Protein AF-A0A5C6CPF5-F1 (afdb_monomer_lite)

pLDDT: mean 80.24, std 15.99, range [44.5, 97.81]

Structure (mmCIF, N/CA/C/O backbone):
data_AF-A0A5C6CPF5-F1
#
_entry.id   AF-A0A5C6CPF5-F1
#
loop_
_atom_site.group_PDB
_atom_site.id
_atom_site.type_symbol
_atom_site.label_atom_id
_atom_site.label_alt_id
_atom_site.label_comp_id
_atom_site.label_asym_id
_atom_site.label_entity_id
_atom_site.label_seq_id
_atom_site.pdbx_PDB_ins_code
_atom_site.Cartn_x
_atom_site.Cartn_y
_atom_site.Cartn_z
_atom_site.occupancy
_atom_site.B_iso_or_equiv
_atom_site.auth_seq_id
_atom_site.auth_comp_id
_atom_site.auth_asym_id
_atom_site.auth_atom_id
_atom_site.pdbx_PDB_model_num
ATOM 1 N N . MET A 1 1 ? 89.565 29.956 -43.509 1.00 44.50 1 MET A N 1
ATOM 2 C CA . MET A 1 1 ? 89.245 29.194 -44.735 1.00 44.50 1 MET A CA 1
ATOM 3 C C . MET A 1 1 ? 87.740 28.965 -44.782 1.00 44.50 1 MET A C 1
ATOM 5 O O . MET A 1 1 ? 87.199 28.420 -43.834 1.00 44.50 1 MET A O 1
ATOM 9 N N . LYS A 1 2 ? 87.084 29.483 -45.831 1.00 47.28 2 LYS A N 1
ATOM 10 C CA . LYS A 1 2 ? 85.685 29.217 -46.238 1.00 47.28 2 LYS A CA 1
ATOM 11 C C . LYS A 1 2 ? 85.566 27.716 -46.611 1.00 47.28 2 LYS A C 1
ATOM 13 O O . LYS A 1 2 ? 86.591 27.141 -46.957 1.00 47.28 2 LYS A O 1
ATOM 18 N N . LEU A 1 3 ? 84.443 26.997 -46.546 1.00 46.06 3 LEU A N 1
ATOM 19 C CA . LEU A 1 3 ? 83.095 27.184 -47.115 1.00 46.06 3 LEU A CA 1
ATOM 20 C C . LEU A 1 3 ? 82.135 26.255 -46.326 1.00 46.06 3 LEU A C 1
ATOM 22 O O . LEU A 1 3 ? 82.506 25.133 -46.010 1.00 46.06 3 LEU A O 1
ATOM 26 N N . ASN A 1 4 ? 80.985 26.717 -45.832 1.00 51.97 4 ASN A N 1
ATOM 27 C CA . ASN A 1 4 ? 79.697 26.768 -46.540 1.00 51.97 4 ASN A CA 1
ATOM 28 C C . ASN A 1 4 ? 79.232 25.387 -47.053 1.00 51.97 4 ASN A C 1
ATOM 30 O O . ASN A 1 4 ? 79.518 25.022 -48.192 1.00 51.97 4 ASN A O 1
ATOM 34 N N . VAL A 1 5 ? 78.507 24.633 -46.216 1.00 62.31 5 VAL A N 1
ATOM 35 C CA . VAL A 1 5 ? 77.777 23.430 -46.644 1.00 62.31 5 VAL A CA 1
ATOM 36 C C . VAL A 1 5 ? 76.293 23.761 -46.710 1.00 62.31 5 VAL A C 1
ATOM 38 O O . VAL A 1 5 ? 75.624 24.039 -45.719 1.00 62.31 5 VAL A O 1
ATOM 41 N N . SER A 1 6 ? 75.873 23.786 -47.966 1.00 59.81 6 SER A N 1
ATOM 42 C CA . SER A 1 6 ? 74.573 24.064 -48.543 1.00 59.81 6 SER A CA 1
ATOM 43 C C . SER A 1 6 ? 73.404 23.353 -47.852 1.00 59.81 6 SER A C 1
ATOM 45 O O . SER A 1 6 ? 73.388 22.137 -47.675 1.00 59.81 6 SER A O 1
ATOM 47 N N . ASN A 1 7 ? 72.405 24.166 -47.532 1.00 59.25 7 ASN A N 1
ATOM 48 C CA . ASN A 1 7 ? 71.017 23.795 -47.315 1.00 59.25 7 ASN A CA 1
ATOM 49 C C . ASN A 1 7 ? 70.382 23.359 -48.657 1.00 59.25 7 ASN A C 1
ATOM 51 O O . ASN A 1 7 ? 70.840 23.806 -49.705 1.00 59.25 7 ASN A O 1
ATOM 55 N N . SER A 1 8 ? 69.256 22.636 -48.602 1.00 54.16 8 SER A N 1
ATOM 56 C CA . SER A 1 8 ? 68.231 22.507 -49.664 1.00 54.16 8 SER A CA 1
ATOM 57 C C . SER A 1 8 ? 68.135 21.183 -50.446 1.00 54.16 8 SER A C 1
ATOM 59 O O . SER A 1 8 ? 69.006 20.790 -51.215 1.00 54.16 8 SER A O 1
ATOM 61 N N . GLN A 1 9 ? 66.928 20.610 -50.342 1.00 56.66 9 GLN A N 1
ATOM 62 C CA . GLN A 1 9 ? 66.203 19.875 -51.384 1.00 56.66 9 GLN A CA 1
ATOM 63 C C . GLN A 1 9 ? 66.710 18.487 -51.802 1.00 56.66 9 GLN A C 1
ATOM 65 O O . GLN A 1 9 ? 67.278 18.290 -52.875 1.00 56.66 9 GLN A O 1
ATOM 70 N N . ARG A 1 10 ? 66.231 17.462 -51.089 1.00 51.69 10 ARG A N 1
ATOM 71 C CA . ARG A 1 10 ? 65.776 16.229 -51.750 1.00 51.69 10 ARG A CA 1
ATOM 72 C C . ARG A 1 10 ? 64.372 15.858 -51.293 1.00 51.69 10 ARG A C 1
ATOM 74 O O . ARG A 1 10 ? 64.188 15.095 -50.361 1.00 51.69 10 ARG A O 1
ATOM 81 N N . ARG A 1 11 ? 63.410 16.438 -52.017 1.00 48.47 11 ARG A N 1
ATOM 82 C CA . ARG A 1 11 ? 62.199 15.783 -52.529 1.00 48.47 11 ARG A CA 1
ATOM 83 C C . ARG A 1 11 ? 61.674 14.656 -51.637 1.00 48.47 11 ARG A C 1
ATOM 85 O O . ARG A 1 11 ? 61.890 13.480 -51.926 1.00 48.47 11 ARG A O 1
ATOM 92 N N . GLU A 1 12 ? 60.909 15.038 -50.622 1.00 54.81 12 GLU A N 1
ATOM 93 C CA . GLU A 1 12 ? 59.814 14.203 -50.148 1.00 54.81 12 GLU A CA 1
ATOM 94 C C . GLU A 1 12 ? 58.922 13.926 -51.356 1.00 54.81 12 GLU A C 1
ATOM 96 O O . GLU A 1 12 ? 58.192 14.777 -51.865 1.00 54.81 12 GLU A O 1
ATOM 101 N N . THR A 1 13 ? 59.086 12.729 -51.897 1.00 52.41 13 THR A N 1
ATOM 102 C CA . THR A 1 13 ? 58.178 12.152 -52.865 1.00 52.41 13 THR A CA 1
ATOM 103 C C . THR A 1 13 ? 56.888 11.878 -52.106 1.00 52.41 13 THR A C 1
ATOM 105 O O . THR A 1 13 ? 56.679 10.798 -51.564 1.00 52.41 13 THR A O 1
ATOM 108 N N . GLN A 1 14 ? 56.016 12.888 -52.046 1.00 56.28 14 GLN A N 1
ATOM 109 C CA . GLN A 1 14 ? 54.587 12.674 -51.868 1.00 56.28 14 GLN A CA 1
ATOM 110 C C . GLN A 1 14 ? 54.121 11.823 -53.048 1.00 56.28 14 GLN A C 1
ATOM 112 O O . GLN A 1 14 ? 53.690 12.314 -54.093 1.00 56.28 14 GLN A O 1
ATOM 117 N N . ALA A 1 15 ? 54.271 10.511 -52.889 1.00 52.06 15 ALA A N 1
ATOM 118 C CA . ALA A 1 15 ? 53.527 9.548 -53.656 1.00 52.06 15 ALA A CA 1
ATOM 119 C C . ALA A 1 15 ? 52.055 9.859 -53.394 1.00 52.06 15 ALA A C 1
ATOM 121 O O . ALA A 1 15 ? 51.550 9.699 -52.282 1.00 52.06 15 ALA A O 1
ATOM 122 N N . CYS A 1 16 ? 51.388 10.356 -54.429 1.00 45.28 16 CYS A N 1
ATOM 123 C CA . CYS A 1 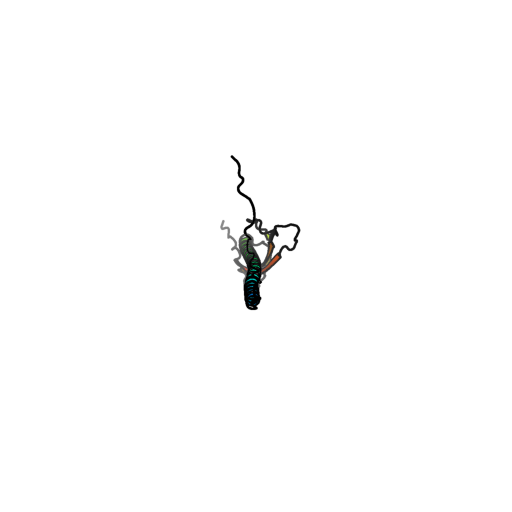16 ? 49.944 10.427 -54.505 1.00 45.28 16 CYS A CA 1
ATOM 124 C C . CYS A 1 16 ? 49.390 9.000 -54.390 1.00 45.28 16 CYS A C 1
ATOM 126 O O . CYS A 1 16 ? 49.110 8.348 -55.394 1.00 45.28 16 CYS A O 1
ATOM 128 N N . LEU A 1 17 ? 49.227 8.505 -53.164 1.00 55.28 17 LEU A N 1
ATOM 129 C CA . LEU A 1 17 ? 48.324 7.405 -52.870 1.00 55.28 17 LEU A CA 1
ATOM 130 C C . LEU A 1 17 ? 46.914 7.975 -52.990 1.00 55.28 17 LEU A C 1
ATOM 132 O O . LEU A 1 17 ? 46.297 8.370 -52.009 1.00 55.28 17 LEU A O 1
ATOM 136 N N . HIS A 1 18 ? 46.419 8.058 -54.222 1.00 58.50 18 HIS A N 1
ATOM 137 C CA . HIS A 1 18 ? 44.983 8.017 -54.444 1.00 58.50 18 HIS A CA 1
ATOM 138 C C . HIS A 1 18 ? 44.512 6.660 -53.905 1.00 58.50 18 HIS A C 1
ATOM 140 O O . HIS A 1 18 ? 44.888 5.634 -54.485 1.00 58.50 18 HIS A O 1
ATOM 146 N N . PRO A 1 19 ? 43.730 6.601 -52.812 1.00 58.66 19 PRO A N 1
ATOM 147 C CA . PRO A 1 19 ? 43.133 5.345 -52.413 1.00 58.66 19 PRO A CA 1
ATOM 148 C C . PRO A 1 19 ? 42.183 4.941 -53.539 1.00 58.66 19 PRO A C 1
ATOM 150 O O . PRO A 1 19 ? 41.213 5.641 -53.843 1.00 58.66 19 PRO A O 1
ATOM 153 N N . ARG A 1 20 ? 42.483 3.816 -54.198 1.00 59.25 20 ARG A N 1
ATOM 154 C CA . ARG A 1 20 ? 41.489 3.129 -55.019 1.00 59.25 20 ARG A CA 1
ATOM 155 C C . ARG A 1 20 ? 40.264 2.945 -54.136 1.00 59.25 20 ARG A C 1
ATOM 157 O O . ARG A 1 20 ? 40.355 2.443 -53.019 1.00 59.25 20 ARG A O 1
ATOM 164 N N . ARG A 1 21 ? 39.135 3.447 -54.620 1.00 59.28 21 ARG A N 1
ATOM 165 C CA . ARG A 1 21 ? 37.850 3.428 -53.935 1.00 59.28 21 ARG A CA 1
ATOM 166 C C . ARG A 1 21 ? 37.350 1.982 -53.929 1.00 59.28 21 ARG A C 1
ATOM 168 O O . ARG A 1 21 ? 36.526 1.604 -54.753 1.00 59.28 21 ARG A O 1
ATOM 175 N N . ASP A 1 22 ? 37.902 1.166 -53.036 1.00 59.88 22 ASP A N 1
ATOM 176 C CA . ASP A 1 22 ? 37.427 -0.187 -52.787 1.00 59.88 22 ASP A CA 1
ATOM 177 C C . ASP A 1 22 ? 36.034 -0.077 -52.165 1.00 59.88 22 ASP A C 1
ATOM 179 O O . ASP A 1 22 ? 35.854 0.316 -51.009 1.00 59.88 22 ASP A O 1
ATOM 183 N N . SER A 1 23 ? 35.023 -0.445 -52.951 1.00 58.50 23 SER A N 1
ATOM 184 C CA . SER A 1 23 ? 33.596 -0.488 -52.595 1.00 58.50 23 SER A CA 1
ATOM 185 C C . SER A 1 23 ? 33.280 -1.3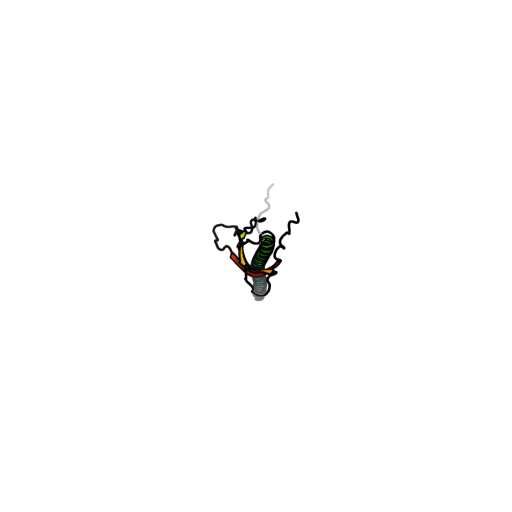53 -51.361 1.00 58.50 23 SER A C 1
ATOM 187 O O . SER A 1 23 ? 32.163 -1.342 -50.847 1.00 58.50 23 SER A O 1
ATOM 189 N N . ARG A 1 24 ? 34.281 -2.060 -50.827 1.00 64.75 24 ARG A N 1
ATOM 190 C CA . ARG A 1 24 ? 34.217 -2.867 -49.604 1.00 64.75 24 ARG A CA 1
ATOM 191 C C . ARG A 1 24 ? 34.256 -2.034 -48.318 1.00 64.75 24 ARG A C 1
ATOM 193 O O . ARG A 1 24 ? 33.696 -2.468 -47.316 1.00 64.75 24 ARG A O 1
ATOM 200 N N . CYS A 1 25 ? 34.835 -0.829 -48.344 1.00 65.94 25 CYS A N 1
ATOM 201 C CA . CYS A 1 25 ? 34.971 0.013 -47.147 1.00 65.94 25 CYS A CA 1
ATOM 202 C C . CYS A 1 25 ? 33.612 0.531 -46.628 1.00 65.94 25 CYS A C 1
ATOM 204 O O . CYS A 1 25 ? 33.365 0.555 -45.425 1.00 65.94 25 CYS A O 1
ATOM 206 N N . GLY A 1 26 ? 32.674 0.843 -47.532 1.00 79.81 26 GLY A N 1
ATOM 207 C CA . GLY A 1 26 ? 31.324 1.279 -47.148 1.00 79.81 26 GLY A CA 1
ATOM 208 C C . GLY A 1 26 ? 30.481 0.173 -46.502 1.00 79.81 26 GLY A C 1
ATOM 209 O O . GLY A 1 26 ? 29.702 0.443 -45.593 1.00 79.81 26 GLY A O 1
ATOM 210 N N . THR A 1 27 ? 30.673 -1.083 -46.920 1.00 86.31 27 THR A N 1
ATOM 211 C CA . THR A 1 27 ? 29.877 -2.221 -46.421 1.00 86.31 27 THR A CA 1
ATOM 212 C C . THR A 1 27 ? 30.183 -2.527 -44.953 1.00 86.31 27 THR A C 1
ATOM 214 O O . THR A 1 27 ? 29.270 -2.807 -44.179 1.00 86.31 27 THR A O 1
ATOM 217 N N . VAL A 1 28 ? 31.452 -2.416 -44.540 1.00 88.12 28 VAL A N 1
ATOM 218 C CA . VAL A 1 28 ? 31.862 -2.642 -43.142 1.00 88.12 28 VAL A CA 1
ATOM 219 C C . VAL A 1 28 ? 31.238 -1.602 -42.211 1.00 88.12 28 VAL A C 1
ATOM 221 O O . VAL A 1 28 ? 30.735 -1.962 -41.152 1.00 88.12 28 VAL A O 1
ATOM 224 N N . LEU A 1 29 ? 31.202 -0.332 -42.626 1.00 91.50 29 LEU A N 1
ATOM 225 C CA . LEU A 1 29 ? 30.610 0.754 -41.840 1.00 91.50 29 LEU A CA 1
ATOM 226 C C . LEU A 1 29 ? 29.093 0.568 -41.677 1.00 91.50 29 LEU A C 1
ATOM 228 O O . LEU A 1 29 ? 28.557 0.730 -40.584 1.00 91.50 29 LEU A O 1
ATOM 232 N N . ILE A 1 30 ? 28.395 0.158 -42.740 1.00 92.94 30 ILE A N 1
ATOM 233 C CA . ILE A 1 30 ? 26.962 -0.158 -42.652 1.00 92.94 30 ILE A CA 1
ATOM 234 C C . ILE A 1 30 ? 26.736 -1.324 -41.681 1.00 92.94 30 ILE A C 1
ATOM 236 O O . ILE A 1 30 ? 25.859 -1.245 -40.824 1.00 92.94 30 ILE A O 1
ATOM 240 N N . CYS A 1 31 ? 27.553 -2.378 -41.767 1.00 93.38 31 CYS A N 1
ATOM 241 C CA . CYS A 1 31 ? 27.445 -3.525 -40.870 1.00 93.38 31 CYS A CA 1
ATOM 242 C C . CYS A 1 31 ? 27.643 -3.127 -39.398 1.00 93.38 31 CYS A C 1
ATOM 244 O O . CYS A 1 31 ? 26.864 -3.550 -38.546 1.00 93.38 31 CYS A O 1
ATOM 246 N N . THR A 1 32 ? 28.640 -2.292 -39.082 1.00 95.06 32 THR A N 1
ATOM 247 C CA . THR A 1 32 ? 28.870 -1.841 -37.700 1.00 95.06 32 THR A CA 1
ATOM 248 C C . THR A 1 32 ? 27.751 -0.938 -37.195 1.00 95.06 32 THR A C 1
ATOM 250 O O . THR A 1 32 ? 27.336 -1.095 -36.049 1.00 95.06 32 THR A O 1
ATOM 253 N N . LEU A 1 33 ? 27.206 -0.053 -38.035 1.00 96.50 33 LEU A N 1
ATOM 254 C CA . LEU A 1 33 ? 26.050 0.773 -37.674 1.00 96.50 33 LEU A CA 1
ATOM 255 C C . LEU A 1 33 ? 24.813 -0.069 -37.365 1.00 96.50 33 LEU A C 1
ATOM 257 O O . LEU A 1 33 ? 24.138 0.195 -36.373 1.00 96.50 33 LEU A O 1
ATOM 261 N N . VAL A 1 34 ? 24.534 -1.099 -38.169 1.00 97.31 34 VAL A N 1
ATOM 262 C CA . VAL A 1 34 ? 23.419 -2.020 -37.908 1.00 97.31 34 VAL A CA 1
ATOM 263 C C . VAL A 1 34 ? 23.643 -2.769 -36.595 1.00 97.31 34 VAL A C 1
ATOM 265 O O . VAL A 1 34 ? 22.738 -2.811 -35.765 1.00 97.31 34 VAL A O 1
ATOM 268 N N . CYS A 1 35 ? 24.848 -3.293 -36.353 1.00 96.50 35 CYS A N 1
ATOM 269 C CA . CYS A 1 35 ? 25.170 -3.966 -35.092 1.00 96.50 35 CYS A CA 1
ATOM 270 C C . CYS A 1 35 ? 25.018 -3.037 -33.880 1.00 96.50 35 CYS A C 1
ATOM 272 O O . CYS A 1 35 ? 24.455 -3.447 -32.866 1.00 96.50 35 CYS A O 1
ATOM 274 N N . LEU A 1 36 ? 25.476 -1.786 -33.986 1.00 96.62 36 LEU A N 1
ATOM 275 C CA . LEU A 1 36 ? 25.303 -0.785 -32.934 1.00 96.62 36 LEU A CA 1
ATOM 276 C C . LEU A 1 36 ? 23.827 -0.472 -32.703 1.00 96.62 36 LEU A C 1
ATOM 278 O O . LEU A 1 36 ? 23.397 -0.445 -31.556 1.00 96.62 36 LEU A O 1
ATOM 282 N N . LEU A 1 37 ? 23.037 -0.304 -33.765 1.00 97.75 37 LEU A N 1
ATOM 283 C CA . LEU A 1 37 ? 21.602 -0.044 -33.656 1.00 97.75 37 LEU A CA 1
ATOM 284 C C . LEU A 1 37 ? 20.891 -1.200 -32.942 1.00 97.75 37 LEU A C 1
ATOM 286 O O . LEU A 1 37 ? 20.135 -0.969 -31.996 1.00 97.75 37 LEU A O 1
ATOM 290 N N . VAL A 1 38 ? 21.188 -2.442 -33.330 1.00 97.81 38 VAL A N 1
ATOM 291 C CA . VAL A 1 38 ? 20.638 -3.640 -32.681 1.00 97.81 38 VAL A CA 1
ATOM 292 C C . VAL A 1 38 ? 21.055 -3.696 -31.207 1.00 97.81 38 VAL A C 1
ATOM 294 O O . VAL A 1 38 ? 20.190 -3.836 -30.341 1.00 97.81 38 VAL A O 1
ATOM 297 N N . ALA A 1 39 ? 22.339 -3.506 -30.893 1.00 97.50 39 ALA A N 1
ATOM 298 C CA . ALA A 1 39 ? 22.828 -3.509 -29.514 1.00 97.50 39 ALA A CA 1
ATOM 299 C C . ALA A 1 39 ? 22.184 -2.399 -28.662 1.00 97.50 39 ALA A C 1
ATOM 301 O O . ALA A 1 39 ? 21.700 -2.665 -27.561 1.00 97.50 39 ALA A O 1
ATOM 302 N N . SER A 1 40 ? 22.107 -1.171 -29.180 1.00 96.75 40 SER A N 1
ATOM 303 C CA . SER A 1 40 ? 21.458 -0.045 -28.502 1.00 96.75 40 SER A CA 1
ATOM 304 C C . SER A 1 40 ? 19.971 -0.299 -28.267 1.00 96.75 40 SER A C 1
ATOM 306 O O . SER A 1 40 ? 19.472 0.004 -27.182 1.00 96.75 40 SER A O 1
ATOM 308 N N . SER A 1 41 ? 19.268 -0.893 -29.237 1.00 97.25 41 SER A N 1
ATOM 309 C CA . SER A 1 41 ? 17.850 -1.230 -29.079 1.00 97.25 41 SER A CA 1
ATOM 310 C C . SER A 1 41 ? 17.628 -2.219 -27.931 1.00 97.25 41 SER A C 1
ATOM 312 O O . SER A 1 41 ? 16.736 -2.015 -27.107 1.00 97.25 41 SER A O 1
ATOM 314 N N . LEU A 1 42 ? 18.498 -3.226 -27.801 1.00 97.38 42 LEU A N 1
ATOM 315 C CA . LEU A 1 42 ? 18.426 -4.214 -26.730 1.00 97.38 42 LEU A CA 1
ATOM 316 C C . LEU A 1 42 ? 18.669 -3.572 -25.357 1.00 97.38 42 LEU A C 1
ATOM 318 O O . LEU A 1 42 ? 17.933 -3.839 -24.406 1.00 97.38 42 LEU A O 1
ATOM 322 N N . VAL A 1 43 ? 19.674 -2.701 -25.247 1.00 97.75 43 VAL A N 1
ATOM 323 C CA . VAL A 1 43 ? 19.958 -1.972 -24.001 1.00 97.75 43 VAL A CA 1
ATOM 324 C C . VAL A 1 43 ? 18.767 -1.102 -23.606 1.00 97.75 43 VAL A C 1
ATOM 326 O O . VAL A 1 43 ? 18.336 -1.142 -22.454 1.00 97.75 43 VAL A O 1
ATOM 329 N N . LEU A 1 44 ? 18.189 -0.364 -24.555 1.00 96.50 44 LEU A N 1
ATOM 330 C CA . LEU A 1 44 ? 17.069 0.530 -24.272 1.00 96.50 44 LEU A CA 1
ATOM 331 C C . LEU A 1 44 ? 15.829 -0.234 -23.793 1.00 96.50 44 LEU A C 1
ATOM 333 O O . LEU A 1 44 ? 15.178 0.196 -22.839 1.00 96.50 44 LEU A O 1
ATOM 337 N N . VAL A 1 45 ? 15.530 -1.385 -24.403 1.00 96.50 45 VAL A N 1
ATOM 338 C CA . VAL A 1 45 ? 14.431 -2.256 -23.963 1.00 96.50 45 VAL A CA 1
ATOM 339 C C . VAL A 1 45 ? 14.662 -2.743 -22.533 1.00 96.50 45 VAL A C 1
ATOM 341 O O . VAL A 1 45 ? 13.753 -2.633 -21.715 1.00 96.50 45 VAL A O 1
ATOM 344 N N . ASN A 1 46 ? 15.870 -3.202 -22.197 1.00 95.94 46 ASN A N 1
ATOM 345 C CA . ASN A 1 46 ? 16.191 -3.666 -20.842 1.00 95.94 46 ASN A CA 1
ATOM 346 C C . ASN A 1 46 ? 16.089 -2.553 -19.790 1.00 95.94 46 ASN A C 1
ATOM 348 O O . ASN A 1 46 ? 15.585 -2.768 -18.689 1.00 95.94 46 ASN A O 1
ATOM 352 N N . VAL A 1 47 ? 16.532 -1.340 -20.123 1.00 96.44 47 VAL A N 1
ATOM 353 C CA . VAL A 1 47 ? 16.384 -0.190 -19.222 1.00 96.44 47 VAL A CA 1
ATOM 354 C C . VAL A 1 47 ? 14.904 0.138 -19.024 1.00 96.44 47 VAL A C 1
ATOM 356 O O . VAL A 1 47 ? 14.456 0.345 -17.895 1.00 96.44 47 VAL A O 1
ATOM 359 N N . ALA A 1 48 ? 14.116 0.138 -20.101 1.00 95.19 48 ALA A N 1
ATOM 360 C CA . ALA A 1 48 ? 12.686 0.405 -20.022 1.00 95.19 48 ALA A CA 1
ATOM 361 C C . ALA A 1 48 ? 11.942 -0.650 -19.184 1.00 95.19 48 ALA A C 1
ATOM 363 O O . ALA A 1 48 ? 11.085 -0.286 -18.374 1.00 95.19 48 ALA A O 1
ATOM 364 N N . THR A 1 49 ? 12.270 -1.938 -19.334 1.00 95.25 49 THR A N 1
ATOM 365 C CA . THR A 1 49 ? 11.668 -3.009 -18.524 1.00 95.25 49 THR A CA 1
ATOM 366 C C . THR A 1 49 ? 12.090 -2.911 -17.063 1.00 95.25 49 THR A C 1
ATOM 368 O O . THR A 1 49 ? 11.229 -3.014 -16.193 1.00 95.25 49 THR A O 1
ATOM 371 N N . ALA A 1 50 ? 13.359 -2.616 -16.773 1.00 94.19 50 ALA A N 1
ATOM 372 C CA . ALA A 1 50 ? 13.839 -2.430 -15.404 1.00 94.19 50 ALA A CA 1
ATOM 373 C C . ALA A 1 50 ? 13.120 -1.272 -14.691 1.00 94.19 50 ALA A C 1
ATOM 375 O O . ALA A 1 50 ? 12.666 -1.425 -13.557 1.00 94.19 50 ALA A O 1
ATOM 376 N N . VAL A 1 51 ? 12.941 -0.131 -15.366 1.00 94.12 51 VAL A N 1
ATOM 377 C CA . VAL A 1 51 ? 12.201 1.014 -14.808 1.00 94.12 51 VAL A CA 1
ATOM 378 C C . VAL A 1 51 ? 10.737 0.654 -14.541 1.00 94.12 51 VAL A C 1
ATOM 380 O O . VAL A 1 51 ? 10.186 1.057 -13.515 1.00 94.12 51 VAL A O 1
ATOM 383 N N . ARG A 1 52 ? 10.094 -0.110 -15.433 1.00 93.12 52 ARG A N 1
ATOM 384 C CA . ARG A 1 52 ? 8.715 -0.587 -15.225 1.00 93.12 52 ARG A CA 1
ATOM 385 C C . ARG A 1 52 ? 8.627 -1.550 -14.042 1.00 93.12 52 ARG A C 1
ATOM 387 O O . ARG A 1 52 ? 7.815 -1.317 -13.153 1.00 93.12 52 ARG A O 1
ATOM 394 N N . ALA A 1 53 ? 9.518 -2.535 -13.971 1.00 92.50 53 ALA A N 1
ATOM 395 C CA . ALA A 1 53 ? 9.576 -3.492 -12.869 1.00 92.50 53 ALA A CA 1
ATOM 396 C C . ALA A 1 53 ? 9.777 -2.793 -11.515 1.00 92.50 53 ALA A C 1
ATOM 398 O O . ALA A 1 53 ? 9.093 -3.103 -10.544 1.00 92.50 53 ALA A O 1
ATOM 399 N N . GLN A 1 54 ? 10.646 -1.780 -11.447 1.00 90.25 54 GLN A N 1
ATOM 400 C CA . GLN A 1 54 ? 10.820 -0.990 -10.226 1.00 90.25 54 GLN A CA 1
ATOM 401 C C . GLN A 1 54 ? 9.544 -0.248 -9.808 1.00 90.25 54 GLN A C 1
ATOM 403 O O . GLN A 1 54 ? 9.272 -0.126 -8.613 1.00 90.25 54 GLN A O 1
ATOM 408 N N . ARG A 1 55 ? 8.757 0.262 -10.763 1.00 88.44 55 ARG A N 1
ATOM 409 C CA . ARG A 1 55 ? 7.473 0.916 -10.459 1.00 88.44 55 ARG A CA 1
ATOM 410 C C . ARG A 1 55 ? 6.456 -0.086 -9.921 1.00 88.44 55 ARG A C 1
ATOM 412 O O . ARG A 1 55 ? 5.807 0.215 -8.924 1.00 88.44 55 ARG A O 1
ATOM 419 N N . GLU A 1 56 ? 6.374 -1.268 -10.523 1.00 90.88 56 GLU A N 1
ATOM 420 C CA . GLU A 1 56 ? 5.492 -2.343 -10.057 1.00 90.88 56 GLU A CA 1
ATOM 421 C C . GLU A 1 56 ? 5.861 -2.814 -8.649 1.00 90.88 56 GLU A C 1
ATOM 423 O O . GLU A 1 56 ? 4.990 -2.919 -7.789 1.00 90.88 56 GLU A O 1
ATOM 428 N N . ILE A 1 57 ? 7.153 -3.034 -8.382 1.00 91.88 57 ILE A N 1
ATOM 429 C CA . ILE A 1 57 ? 7.646 -3.415 -7.052 1.00 91.88 57 ILE A CA 1
ATOM 430 C C . ILE A 1 57 ? 7.224 -2.370 -6.015 1.00 91.88 57 ILE A C 1
ATOM 432 O O . ILE A 1 57 ? 6.660 -2.721 -4.982 1.00 91.88 57 ILE A O 1
ATOM 436 N N . ARG A 1 58 ? 7.409 -1.077 -6.308 1.00 87.75 58 ARG A N 1
ATOM 437 C CA . ARG A 1 58 ? 7.005 0.010 -5.399 1.00 87.75 58 ARG A CA 1
ATOM 438 C C . ARG A 1 58 ? 5.503 0.012 -5.113 1.00 87.75 58 ARG A C 1
ATOM 440 O O . ARG A 1 58 ? 5.117 0.202 -3.965 1.00 87.75 58 ARG A O 1
ATOM 447 N N . GLN A 1 59 ? 4.670 -0.210 -6.128 1.00 88.06 59 GLN A N 1
ATOM 448 C CA . GLN A 1 59 ? 3.219 -0.303 -5.942 1.00 88.06 59 GLN A CA 1
ATOM 449 C C . GLN A 1 59 ? 2.839 -1.514 -5.083 1.00 88.06 59 GLN A C 1
ATOM 451 O O . GLN A 1 59 ? 2.033 -1.379 -4.167 1.00 88.06 59 GLN A O 1
ATOM 456 N N . ARG A 1 60 ? 3.463 -2.675 -5.319 1.00 90.75 60 ARG A N 1
ATOM 457 C CA . ARG A 1 60 ? 3.231 -3.884 -4.513 1.00 90.75 60 ARG A CA 1
ATOM 458 C C . ARG A 1 60 ? 3.606 -3.680 -3.050 1.00 90.75 60 ARG A C 1
ATOM 460 O O . ARG A 1 60 ? 2.825 -4.044 -2.180 1.00 90.75 60 ARG A O 1
ATOM 467 N N . HIS A 1 61 ? 4.754 -3.059 -2.778 1.00 90.62 61 HIS A N 1
ATOM 468 C CA . HIS A 1 61 ? 5.147 -2.730 -1.406 1.00 90.62 61 HIS A CA 1
ATOM 469 C C . HIS A 1 61 ? 4.120 -1.830 -0.720 1.00 90.62 61 HIS A C 1
ATOM 471 O O . HIS A 1 61 ? 3.752 -2.104 0.416 1.00 90.62 61 HIS A O 1
ATOM 477 N N . GLN A 1 62 ? 3.608 -0.812 -1.417 1.00 89.50 62 GLN A N 1
ATOM 478 C CA . GLN A 1 62 ? 2.606 0.081 -0.842 1.00 89.50 62 GLN A CA 1
ATOM 479 C C . GLN A 1 62 ? 1.296 -0.649 -0.498 1.00 89.50 62 GLN A C 1
ATOM 481 O O . GLN A 1 62 ? 0.706 -0.400 0.556 1.00 89.50 62 GLN A O 1
ATOM 486 N N . VAL A 1 63 ? 0.848 -1.563 -1.362 1.00 91.38 63 VAL A N 1
ATOM 487 C CA . VAL A 1 63 ? -0.340 -2.390 -1.097 1.00 91.38 63 VAL A CA 1
ATOM 488 C C . VAL A 1 63 ? -0.116 -3.282 0.123 1.00 91.38 63 VAL A C 1
ATOM 490 O O . VAL A 1 63 ? -0.939 -3.261 1.034 1.00 91.38 63 VAL A O 1
ATOM 493 N N . LEU A 1 64 ? 1.018 -3.987 0.185 1.00 93.88 64 LEU A N 1
ATOM 494 C CA . LEU A 1 64 ? 1.365 -4.852 1.320 1.00 93.88 64 LEU A CA 1
ATOM 495 C C . LEU A 1 64 ? 1.462 -4.074 2.638 1.00 93.88 64 LEU A C 1
ATOM 497 O O . LEU A 1 64 ? 0.967 -4.525 3.663 1.00 93.88 64 LEU A O 1
ATOM 501 N N . GLN A 1 65 ? 2.041 -2.875 2.621 1.00 92.38 65 GLN A N 1
ATOM 502 C CA . GLN A 1 65 ? 2.109 -2.025 3.811 1.00 92.38 65 GLN A CA 1
ATOM 503 C C . GLN A 1 65 ? 0.726 -1.560 4.269 1.00 92.38 65 GLN A C 1
ATOM 505 O O . GLN A 1 65 ? 0.462 -1.513 5.466 1.00 92.38 65 GLN A O 1
ATOM 510 N N . THR A 1 66 ? -0.171 -1.251 3.329 1.00 93.25 66 THR A N 1
ATOM 511 C CA . THR A 1 66 ? -1.561 -0.893 3.656 1.00 93.25 66 THR A CA 1
ATOM 512 C C . THR A 1 66 ? -2.306 -2.088 4.254 1.00 93.25 66 THR A C 1
ATOM 514 O O . THR A 1 66 ? -3.112 -1.924 5.163 1.00 93.25 66 THR A O 1
ATOM 517 N N . GLU A 1 67 ? -2.015 -3.296 3.776 1.00 94.62 67 GLU A N 1
ATOM 518 C CA . GLU A 1 67 ? -2.569 -4.538 4.310 1.00 94.62 67 GLU A CA 1
ATOM 519 C C . GLU A 1 67 ? -2.070 -4.839 5.726 1.00 94.62 67 GLU A C 1
ATOM 521 O O . GLU A 1 67 ? -2.886 -5.097 6.607 1.00 94.62 67 GLU A O 1
ATOM 526 N N . TRP A 1 68 ? -0.770 -4.711 5.991 1.00 94.19 68 TRP A N 1
ATOM 527 C CA . TRP A 1 68 ? -0.239 -4.857 7.351 1.00 94.19 68 TRP A CA 1
ATOM 528 C C . TRP A 1 68 ? -0.780 -3.795 8.306 1.00 94.19 68 TRP A C 1
ATOM 530 O O . TRP A 1 68 ? -1.058 -4.091 9.469 1.00 94.19 68 TRP A O 1
ATOM 540 N N . LEU A 1 69 ? -0.958 -2.566 7.817 1.00 94.38 69 LEU A N 1
ATOM 541 C CA . LEU A 1 69 ? -1.571 -1.485 8.579 1.00 94.38 69 LEU A CA 1
ATOM 542 C C . LEU A 1 69 ? -3.023 -1.823 8.955 1.00 94.38 69 LEU A C 1
ATOM 544 O O . LEU A 1 69 ? -3.424 -1.630 10.103 1.00 94.38 69 LEU A O 1
ATOM 548 N N . LEU A 1 70 ? -3.787 -2.375 8.011 1.00 94.88 70 LEU A N 1
ATOM 549 C CA . LEU A 1 70 ? -5.151 -2.841 8.247 1.00 94.88 70 LEU A CA 1
ATOM 550 C C . LEU A 1 70 ? -5.194 -3.979 9.272 1.00 94.88 70 LEU A C 1
ATOM 552 O O . LEU A 1 70 ? -5.954 -3.904 10.233 1.00 94.88 70 LEU A O 1
ATOM 556 N N . GLU A 1 71 ? -4.340 -4.990 9.115 1.00 94.75 71 GLU A N 1
ATOM 557 C CA . GLU A 1 71 ? -4.262 -6.139 10.024 1.00 94.75 71 GLU A CA 1
ATOM 558 C C . GLU A 1 71 ? -3.879 -5.715 11.451 1.00 94.75 71 GLU A C 1
ATOM 560 O O . GLU A 1 71 ? -4.444 -6.198 12.435 1.00 94.75 71 GLU A O 1
ATOM 565 N N . ALA A 1 72 ? -2.944 -4.770 11.588 1.00 94.38 72 ALA A N 1
ATOM 566 C CA . ALA A 1 72 ? -2.608 -4.174 12.878 1.00 94.38 72 ALA A CA 1
ATOM 567 C C . ALA A 1 72 ? -3.808 -3.438 13.497 1.00 94.38 72 ALA A C 1
ATOM 569 O O . ALA A 1 72 ? -4.049 -3.571 14.698 1.00 94.38 72 ALA A O 1
ATOM 570 N N . GLY A 1 73 ? -4.585 -2.722 12.679 1.00 94.19 73 GLY A N 1
ATOM 571 C CA . GLY A 1 73 ? -5.825 -2.072 13.096 1.00 94.19 73 GLY A CA 1
ATOM 572 C C . GLY A 1 73 ? -6.891 -3.054 13.581 1.00 94.19 73 GLY A C 1
ATOM 573 O O . GLY A 1 73 ? -7.468 -2.841 14.643 1.00 94.19 73 GLY A O 1
ATOM 574 N N . ILE A 1 74 ? -7.100 -4.162 12.867 1.00 93.50 74 ILE A N 1
ATOM 575 C CA . ILE A 1 74 ? -8.045 -5.218 13.266 1.00 93.50 74 ILE A CA 1
ATOM 576 C C . ILE A 1 74 ? -7.615 -5.848 14.594 1.00 93.50 74 ILE A C 1
ATOM 578 O O . ILE A 1 74 ? -8.412 -5.925 15.525 1.00 93.50 74 ILE A O 1
ATOM 582 N N . ARG A 1 75 ? -6.337 -6.231 14.736 1.00 94.12 75 ARG A N 1
ATOM 583 C CA . ARG A 1 75 ? -5.817 -6.778 16.005 1.00 94.12 75 ARG A CA 1
ATOM 584 C C . ARG A 1 75 ? -5.991 -5.809 17.170 1.00 94.12 75 ARG A C 1
ATOM 586 O O . ARG A 1 75 ? -6.297 -6.227 18.286 1.00 94.12 75 ARG A O 1
ATOM 593 N N . ARG A 1 76 ? -5.795 -4.515 16.916 1.00 94.31 76 ARG A N 1
ATOM 594 C CA . ARG A 1 76 ? -6.031 -3.465 17.906 1.00 94.31 76 ARG A CA 1
ATOM 595 C C . ARG A 1 76 ? -7.510 -3.376 18.279 1.00 94.31 76 ARG A C 1
ATOM 597 O O . ARG A 1 76 ? -7.799 -3.316 19.467 1.00 94.31 76 ARG A O 1
ATOM 604 N N . ALA A 1 77 ? -8.416 -3.416 17.302 1.00 93.62 77 ALA A N 1
ATOM 605 C CA . ALA A 1 77 ? -9.857 -3.400 17.538 1.00 93.62 77 ALA A CA 1
ATOM 606 C C . ALA A 1 77 ? -10.290 -4.565 18.436 1.00 93.62 77 ALA A C 1
ATOM 608 O O . ALA A 1 77 ? -10.921 -4.328 19.458 1.00 93.62 77 ALA A O 1
ATOM 609 N N . VAL A 1 78 ? -9.868 -5.794 18.114 1.00 91.69 78 VAL A N 1
ATOM 610 C CA . VAL A 1 78 ? -10.167 -6.993 18.919 1.00 91.69 78 VAL A CA 1
ATOM 611 C C . VAL A 1 78 ? -9.709 -6.806 20.367 1.00 91.69 78 VAL A C 1
ATOM 613 O O . VAL A 1 78 ? -10.505 -6.949 21.290 1.00 91.69 78 VAL A O 1
ATOM 616 N N . LYS A 1 79 ? -8.459 -6.372 20.573 1.00 92.81 79 LYS A N 1
ATOM 617 C CA . LYS A 1 79 ? -7.923 -6.122 21.918 1.00 92.81 79 LYS A CA 1
ATOM 618 C C . LYS A 1 79 ? -8.678 -5.014 22.667 1.00 92.81 79 LYS A C 1
ATOM 620 O O . LYS A 1 79 ? -8.826 -5.086 23.884 1.00 92.81 79 LYS A O 1
ATOM 625 N N . SER A 1 80 ? -9.127 -3.975 21.964 1.00 92.94 80 SER A N 1
ATOM 626 C CA . SER A 1 80 ? -9.906 -2.880 22.553 1.00 92.94 80 SER A CA 1
ATOM 627 C C . SER A 1 80 ? -11.317 -3.320 22.951 1.00 92.94 80 SER A C 1
ATOM 629 O O . SER A 1 80 ? -11.794 -2.881 23.995 1.00 92.94 80 SER A O 1
ATOM 631 N N . ILE A 1 81 ? -11.953 -4.199 22.169 1.00 91.00 81 ILE A N 1
ATOM 632 C CA . ILE A 1 81 ? -13.262 -4.791 22.495 1.00 91.00 81 ILE A CA 1
ATOM 633 C C . ILE A 1 81 ? -13.133 -5.689 23.733 1.00 91.00 81 ILE A C 1
ATOM 635 O O . ILE A 1 81 ? -13.919 -5.555 24.666 1.00 91.00 81 ILE A O 1
ATOM 639 N N . GLU A 1 82 ? -12.101 -6.538 23.796 1.00 89.44 82 GLU A N 1
ATOM 640 C CA . GLU A 1 82 ? -11.830 -7.381 24.974 1.00 89.44 82 GLU A CA 1
ATOM 641 C C . GLU A 1 82 ? -11.571 -6.553 26.244 1.00 89.44 82 GLU A C 1
ATOM 643 O O . GLU A 1 82 ? -11.977 -6.937 27.339 1.00 89.44 82 GLU A O 1
ATOM 648 N N . ALA A 1 83 ? -10.895 -5.407 26.111 1.00 90.81 83 ALA A N 1
ATOM 649 C CA . ALA A 1 83 ? -10.602 -4.523 27.236 1.00 90.81 83 ALA A CA 1
ATOM 650 C C . ALA A 1 83 ? -11.808 -3.672 27.673 1.00 90.81 83 ALA A C 1
ATOM 652 O O . ALA A 1 83 ? -11.878 -3.261 28.832 1.00 90.81 83 ALA A O 1
ATOM 653 N N . SER A 1 84 ? -12.726 -3.358 26.756 1.00 88.81 84 SER A N 1
ATOM 654 C CA . SER A 1 84 ? -13.890 -2.511 27.013 1.00 88.81 84 SER A CA 1
ATOM 655 C C . SER A 1 84 ? -15.069 -2.914 26.130 1.00 88.81 84 SER A C 1
ATOM 657 O O . SER A 1 84 ? -15.108 -2.606 24.938 1.00 88.81 84 SER A O 1
ATOM 659 N N . ALA A 1 85 ? -16.096 -3.495 26.753 1.00 80.62 85 ALA A N 1
ATOM 660 C CA . ALA A 1 85 ? -17.339 -3.891 26.085 1.00 80.62 85 ALA A CA 1
ATOM 661 C C . ALA A 1 85 ? -18.110 -2.712 25.445 1.00 80.62 85 ALA A C 1
ATOM 663 O O . ALA A 1 85 ? -18.996 -2.918 24.622 1.00 80.62 85 ALA A O 1
ATOM 664 N N . GLY A 1 86 ? -17.787 -1.465 25.815 1.00 84.06 86 GLY A N 1
ATOM 665 C CA . GLY A 1 86 ? -18.393 -0.248 25.261 1.00 84.06 86 GLY A CA 1
ATOM 666 C C . GLY A 1 86 ? -17.623 0.378 24.093 1.00 84.06 86 GLY A C 1
ATOM 667 O O . GLY A 1 86 ? -17.871 1.535 23.754 1.00 84.06 86 GLY A O 1
ATOM 668 N N . TYR A 1 87 ? -16.638 -0.315 23.520 1.00 89.75 87 TYR A N 1
ATOM 669 C CA . TYR A 1 87 ? -15.809 0.238 22.452 1.00 89.75 87 TYR A CA 1
ATOM 670 C C . TYR A 1 87 ? -16.569 0.329 21.115 1.00 89.75 87 TYR A C 1
ATOM 672 O O . TYR A 1 87 ? -16.925 -0.683 20.523 1.00 89.75 87 TYR A O 1
ATOM 680 N N . ALA A 1 88 ? -16.772 1.554 20.614 1.00 91.00 88 ALA A N 1
ATOM 681 C CA . ALA A 1 88 ? -17.478 1.832 19.352 1.00 91.00 88 ALA A CA 1
ATOM 682 C C . ALA A 1 88 ? -16.545 2.034 18.135 1.00 91.00 88 ALA A C 1
ATOM 684 O O . ALA A 1 88 ? -17.006 2.229 17.007 1.00 91.00 88 ALA A O 1
ATOM 685 N N . GLY A 1 89 ? -15.226 2.015 18.350 1.00 93.31 89 GLY A N 1
ATOM 686 C CA . GLY A 1 89 ? -14.221 2.319 17.331 1.00 93.31 89 GLY A CA 1
ATOM 687 C C . GLY A 1 89 ? -13.335 3.515 17.675 1.00 93.31 89 GLY A C 1
ATOM 688 O O . GLY A 1 89 ? -13.571 4.249 18.635 1.00 93.31 89 GLY A O 1
ATOM 689 N N . GLU A 1 90 ? -12.287 3.711 16.879 1.00 95.38 90 GLU A N 1
ATOM 690 C CA . GLU A 1 90 ? -11.350 4.824 17.020 1.00 95.38 90 GLU A CA 1
ATOM 691 C C . GLU A 1 90 ? -10.659 5.134 15.686 1.00 95.38 90 GLU A C 1
ATOM 693 O O . GLU A 1 90 ? -10.657 4.333 14.751 1.00 95.38 90 GLU A O 1
ATOM 698 N N . THR A 1 91 ? -10.027 6.303 15.599 1.00 95.44 91 THR A N 1
ATOM 699 C CA . THR A 1 91 ? -9.077 6.602 14.523 1.00 95.44 91 THR A CA 1
ATOM 700 C C . THR A 1 91 ? -7.667 6.476 15.073 1.00 95.44 91 THR A C 1
ATOM 702 O O . THR A 1 91 ? -7.247 7.275 15.908 1.00 95.44 91 THR A O 1
ATOM 705 N N . TRP A 1 92 ? -6.939 5.472 14.602 1.00 94.25 92 TRP A N 1
ATOM 706 C CA . TRP A 1 92 ? -5.571 5.201 15.008 1.00 94.25 92 TRP A CA 1
ATOM 707 C C . TRP A 1 92 ? -4.583 5.708 13.955 1.00 94.25 92 TRP A C 1
ATOM 709 O O . TRP A 1 92 ? -4.680 5.379 12.773 1.00 94.25 92 TRP A O 1
ATOM 719 N N . ILE A 1 93 ? -3.616 6.508 14.398 1.00 92.81 93 ILE A N 1
ATOM 720 C CA . ILE A 1 93 ? -2.505 7.000 13.582 1.00 92.81 93 ILE A CA 1
ATOM 721 C C . ILE A 1 93 ? -1.229 6.381 14.169 1.00 92.81 93 ILE A C 1
ATOM 723 O O . ILE A 1 93 ? -0.821 6.795 15.257 1.00 92.81 93 ILE A O 1
ATOM 727 N N . PRO A 1 94 ? -0.628 5.355 13.535 1.00 88.31 94 PRO A N 1
ATOM 728 C CA . PRO A 1 94 ? 0.663 4.836 13.973 1.00 88.31 94 PRO A CA 1
ATOM 729 C C . PRO A 1 94 ? 1.741 5.914 13.868 1.00 88.31 94 PRO A C 1
ATOM 731 O O . PRO A 1 94 ? 1.774 6.688 12.911 1.00 88.31 94 PRO A O 1
ATOM 734 N N . GLU A 1 95 ? 2.651 5.931 14.837 1.00 83.00 95 GLU A N 1
ATOM 735 C CA . GLU A 1 95 ? 3.830 6.784 14.767 1.00 83.00 95 GLU A CA 1
ATOM 736 C C . GLU A 1 95 ? 4.754 6.266 13.651 1.00 83.00 95 GLU A C 1
ATOM 738 O O . GLU A 1 95 ? 5.126 5.086 13.658 1.00 83.00 95 GLU A O 1
ATOM 743 N N . PRO A 1 96 ? 5.085 7.091 12.644 1.00 71.12 96 PRO A N 1
ATOM 744 C CA . PRO A 1 96 ? 5.897 6.637 11.531 1.00 71.12 96 PRO A CA 1
ATOM 745 C C . PRO A 1 96 ? 7.351 6.469 11.983 1.00 71.12 96 PRO A C 1
ATOM 747 O O . PRO A 1 96 ? 8.040 7.443 12.268 1.00 71.12 96 PRO A O 1
ATOM 750 N N . GLU A 1 97 ? 7.851 5.233 11.976 1.00 72.06 97 GLU A N 1
ATOM 751 C CA . GLU A 1 97 ? 9.279 4.953 12.203 1.00 72.06 97 GLU A CA 1
ATOM 752 C C . GLU A 1 97 ? 10.156 5.487 11.051 1.00 72.06 97 GLU A C 1
ATOM 754 O O . GLU A 1 97 ? 11.345 5.752 11.218 1.00 72.06 97 GLU A O 1
ATOM 759 N N . SER A 1 98 ? 9.567 5.693 9.867 1.00 68.38 98 SER A N 1
ATOM 760 C CA . SER A 1 98 ? 10.268 6.177 8.677 1.00 68.38 98 SER A CA 1
ATOM 761 C C . SER A 1 98 ? 9.545 7.345 8.005 1.00 68.38 98 SER A C 1
ATOM 763 O O . SER A 1 98 ? 8.319 7.402 7.946 1.00 68.38 98 SER A O 1
ATOM 765 N N . LEU A 1 99 ? 10.323 8.255 7.413 1.00 66.38 99 LEU A N 1
ATOM 766 C CA . LEU A 1 99 ? 9.836 9.418 6.654 1.00 66.38 99 LEU A CA 1
ATOM 767 C C . LEU A 1 99 ? 9.256 9.052 5.269 1.00 66.38 99 LEU A C 1
ATOM 769 O O . LEU A 1 99 ? 8.978 9.936 4.456 1.00 66.38 99 LEU A O 1
ATOM 773 N N . GLU A 1 100 ? 9.114 7.761 4.954 1.00 73.56 100 GLU A N 1
ATOM 774 C CA . GLU A 1 100 ? 8.639 7.303 3.642 1.00 73.56 100 GLU A CA 1
ATOM 775 C C . GLU A 1 100 ? 7.144 7.575 3.423 1.00 73.56 100 GLU A C 1
ATOM 777 O O . GLU A 1 100 ? 6.696 7.750 2.281 1.00 73.56 100 GLU A O 1
ATOM 782 N N . PHE A 1 101 ? 6.372 7.657 4.507 1.00 77.38 101 PHE A N 1
ATOM 783 C CA . PHE A 1 101 ? 4.935 7.911 4.475 1.00 77.38 101 PHE A CA 1
ATOM 784 C C . PHE A 1 101 ? 4.639 9.314 4.981 1.00 77.38 101 PHE A C 1
ATOM 786 O O . PHE A 1 101 ? 5.167 9.750 5.998 1.00 77.38 101 PHE A O 1
ATOM 793 N N . ALA A 1 102 ? 3.798 10.028 4.236 1.00 77.75 102 ALA A N 1
ATOM 794 C CA . ALA A 1 102 ? 3.279 11.318 4.671 1.00 77.75 102 ALA A CA 1
ATOM 795 C C . ALA A 1 102 ? 2.132 11.127 5.669 1.00 77.75 102 ALA A C 1
ATOM 797 O O . ALA A 1 102 ? 1.938 11.957 6.549 1.00 77.75 102 ALA A O 1
ATOM 798 N N . GLU A 1 103 ? 1.374 10.040 5.513 1.00 83.75 103 GLU A N 1
ATOM 799 C CA . GLU A 1 103 ? 0.211 9.737 6.338 1.00 83.75 103 GLU A CA 1
ATOM 800 C C . GLU A 1 103 ? -0.018 8.224 6.366 1.00 83.75 103 GLU A C 1
ATOM 802 O O . GLU A 1 103 ? -0.015 7.565 5.321 1.00 83.75 103 GLU A O 1
ATOM 807 N N . ALA A 1 104 ? -0.229 7.684 7.560 1.00 90.12 104 ALA A N 1
ATOM 808 C CA . ALA A 1 104 ? -0.683 6.323 7.795 1.00 90.12 104 ALA A CA 1
ATOM 809 C C . ALA A 1 104 ? -1.799 6.405 8.836 1.00 90.12 104 ALA A C 1
ATOM 811 O O . ALA A 1 104 ? -1.591 6.943 9.920 1.00 90.12 104 ALA A O 1
ATOM 812 N N . GLN A 1 105 ? -2.991 5.930 8.493 1.00 93.25 105 GLN A N 1
ATOM 813 C CA . GLN A 1 105 ? -4.171 6.064 9.341 1.00 93.25 105 GLN A CA 1
ATOM 814 C C . GLN A 1 105 ? -5.057 4.833 9.204 1.00 93.25 105 GLN A C 1
ATOM 816 O O . GLN A 1 105 ? -5.269 4.335 8.099 1.00 93.25 105 GLN A O 1
ATOM 821 N N . VAL A 1 106 ? -5.625 4.379 10.316 1.00 94.38 106 VAL A N 1
ATOM 822 C CA . VAL A 1 106 ? -6.681 3.370 10.336 1.00 94.38 106 VAL A CA 1
ATOM 823 C C . VAL A 1 106 ? -7.895 3.935 11.047 1.00 94.38 106 VAL A C 1
ATOM 825 O O . VAL A 1 106 ? -7.798 4.407 12.174 1.00 94.38 106 VAL A O 1
ATOM 828 N N . THR A 1 107 ? -9.047 3.885 10.391 1.00 95.81 107 THR A N 1
ATOM 829 C CA . THR A 1 107 ? -10.337 4.180 11.021 1.00 95.81 107 THR A CA 1
ATOM 830 C C . THR A 1 107 ? -11.024 2.864 11.339 1.00 95.81 107 THR A C 1
ATOM 832 O O . THR A 1 107 ? -11.228 2.051 10.441 1.00 95.81 107 THR A O 1
ATOM 835 N N . ILE A 1 108 ? -11.352 2.654 12.606 1.00 94.75 108 ILE A N 1
ATOM 836 C CA . ILE A 1 108 ? -12.021 1.463 13.121 1.00 94.75 108 ILE A CA 1
ATOM 837 C C . ILE A 1 108 ? -13.423 1.884 13.547 1.00 94.75 108 ILE A C 1
ATOM 839 O O . ILE A 1 108 ? -13.582 2.878 14.258 1.00 94.75 108 ILE A O 1
ATOM 843 N N . ARG A 1 109 ? -14.429 1.121 13.134 1.00 94.19 109 ARG A N 1
ATOM 844 C CA . ARG A 1 109 ? -15.808 1.228 13.606 1.00 94.19 109 ARG A CA 1
ATOM 845 C C . ARG A 1 109 ? -16.266 -0.141 14.085 1.00 94.19 109 ARG A C 1
ATOM 847 O O . ARG A 1 109 ? -15.995 -1.135 13.417 1.00 94.19 109 ARG A O 1
ATOM 854 N N . VAL A 1 110 ? -16.942 -0.169 15.226 1.00 92.00 110 VAL A N 1
ATOM 855 C CA . VAL A 1 110 ? -17.495 -1.391 15.807 1.00 92.00 110 VAL A CA 1
ATOM 856 C C . VAL A 1 110 ? -18.987 -1.196 16.025 1.00 92.00 110 VAL A C 1
ATOM 858 O O . VAL A 1 110 ? -19.397 -0.236 16.679 1.00 92.00 110 VAL A O 1
ATOM 861 N N . GLU A 1 111 ? -19.786 -2.098 15.471 1.00 89.94 111 GLU A N 1
ATOM 862 C CA . GLU A 1 111 ? -21.239 -2.132 15.627 1.00 89.94 111 GLU A CA 1
ATOM 863 C C . GLU A 1 111 ? -21.623 -3.451 16.312 1.00 89.94 111 GLU A C 1
ATOM 865 O O . GLU A 1 111 ? -21.087 -4.509 15.990 1.00 89.94 111 GLU A O 1
ATOM 870 N N . ARG A 1 112 ? -22.492 -3.403 17.328 1.00 84.56 112 ARG A N 1
ATOM 871 C CA . ARG A 1 112 ? -22.960 -4.614 18.018 1.00 84.56 112 ARG A CA 1
ATOM 872 C C . ARG A 1 112 ? -24.089 -5.240 17.208 1.00 84.56 112 ARG A C 1
ATOM 874 O O . ARG A 1 112 ? -25.043 -4.549 16.858 1.00 84.56 112 ARG A O 1
ATOM 881 N N . LEU A 1 113 ? -23.983 -6.537 16.959 1.00 84.31 113 LEU A N 1
ATOM 882 C CA . LEU A 1 113 ? -25.015 -7.336 16.319 1.00 84.31 113 LEU A CA 1
ATOM 883 C C . LEU A 1 113 ? -25.833 -8.030 17.409 1.00 84.31 113 LEU A C 1
ATOM 885 O O . LEU A 1 113 ? -25.313 -8.840 18.175 1.00 84.31 113 LEU A O 1
ATOM 889 N N . GLU A 1 114 ? -27.118 -7.704 17.483 1.00 77.06 114 GLU A N 1
ATOM 890 C CA . GLU A 1 114 ? -28.073 -8.449 18.300 1.00 77.06 114 GLU A CA 1
ATOM 891 C C . GLU A 1 114 ? -28.469 -9.710 17.517 1.00 77.06 114 GLU A C 1
ATOM 893 O O . GLU A 1 114 ? -29.092 -9.624 16.457 1.00 77.06 114 GLU A O 1
ATOM 898 N N . ARG A 1 115 ? -28.038 -10.886 17.992 1.00 73.50 115 ARG A N 1
ATOM 899 C CA . ARG A 1 115 ? -28.435 -12.188 17.441 1.00 73.50 115 ARG A CA 1
ATOM 900 C C . ARG A 1 115 ? -29.300 -12.897 18.479 1.00 73.50 115 ARG A C 1
ATOM 902 O O . ARG A 1 115 ? -28.828 -13.187 19.571 1.00 73.50 115 ARG A O 1
ATOM 909 N N . ASP A 1 116 ? -30.544 -13.187 18.109 1.00 66.69 116 ASP A N 1
ATOM 910 C CA . ASP A 1 116 ? -31.592 -13.692 19.010 1.00 66.69 116 ASP A CA 1
ATOM 911 C C . ASP A 1 116 ? -31.341 -15.111 19.575 1.00 66.69 116 ASP A C 1
ATOM 913 O O . ASP A 1 116 ? -32.102 -15.570 20.422 1.00 66.69 116 ASP A O 1
ATOM 917 N N . GLU A 1 117 ? -30.304 -15.826 19.120 1.00 62.16 117 GLU A N 1
ATOM 918 C CA . GLU A 1 117 ? -30.133 -17.265 19.391 1.00 62.16 117 GLU A CA 1
ATOM 919 C C . GLU A 1 117 ? -28.996 -17.619 20.375 1.00 62.16 117 GLU A C 1
ATOM 921 O O . GLU A 1 117 ? -28.998 -18.732 20.896 1.00 62.16 117 GLU A O 1
ATOM 926 N N . ASP A 1 118 ? -28.088 -16.691 20.714 1.00 60.91 118 ASP A N 1
ATOM 927 C CA . ASP A 1 118 ? -26.896 -16.978 21.538 1.00 60.91 118 ASP A CA 1
ATOM 928 C C . ASP A 1 118 ? -26.713 -15.955 22.684 1.00 60.91 118 ASP A C 1
ATOM 930 O O . ASP A 1 118 ? -25.902 -15.037 22.587 1.00 60.91 118 ASP A O 1
ATOM 934 N N . GLU A 1 119 ? -27.436 -16.104 23.803 1.00 64.25 119 GLU A N 1
ATOM 935 C CA . GLU A 1 119 ? -27.371 -15.156 24.945 1.00 64.25 119 GLU A CA 1
ATOM 936 C C . GLU A 1 119 ? -25.986 -15.053 25.629 1.00 64.25 119 GLU A C 1
ATOM 938 O O . GLU A 1 119 ? -25.722 -14.087 26.359 1.00 64.25 119 GLU A O 1
ATOM 943 N N . ASP A 1 120 ? -25.101 -16.025 25.387 1.00 73.56 120 ASP A N 1
ATOM 944 C CA . ASP A 1 120 ? -23.768 -16.113 25.997 1.00 73.56 120 ASP A CA 1
ATOM 945 C C . ASP A 1 120 ? -22.675 -15.350 25.222 1.00 73.56 120 ASP A C 1
ATOM 947 O O . ASP A 1 120 ? -21.608 -15.064 25.786 1.00 73.56 120 ASP A O 1
ATOM 951 N N . PHE A 1 121 ? -22.921 -14.989 23.956 1.00 73.94 121 PHE A N 1
ATOM 952 C CA . PHE A 1 121 ? -21.928 -14.340 23.095 1.00 73.94 121 PHE A CA 1
ATOM 953 C C . PHE A 1 121 ? -22.409 -12.995 22.561 1.00 73.94 121 PHE A C 1
ATOM 955 O O . PHE A 1 121 ? -23.443 -12.892 21.907 1.00 73.94 121 PHE A O 1
ATOM 962 N N . ASP A 1 122 ? -21.582 -11.969 22.759 1.00 81.69 122 ASP A N 1
ATOM 963 C CA . ASP A 1 122 ? -21.788 -10.668 22.137 1.00 81.69 122 ASP A CA 1
ATOM 964 C C . ASP A 1 122 ? -21.070 -10.631 20.786 1.00 81.69 122 ASP A C 1
ATOM 966 O O . ASP A 1 122 ? -19.837 -10.702 20.707 1.00 81.69 122 ASP A O 1
ATOM 970 N N . TRP A 1 123 ? -21.861 -10.545 19.716 1.00 83.88 123 TRP A N 1
ATOM 971 C CA . TRP A 1 123 ? -21.371 -10.409 18.350 1.00 83.88 123 TRP A CA 1
ATOM 972 C C . TRP A 1 123 ? -21.119 -8.939 18.014 1.00 83.88 123 TRP A C 1
ATOM 974 O O . TRP A 1 123 ? -21.955 -8.062 18.244 1.00 83.88 123 TRP A O 1
ATOM 984 N N . HIS A 1 124 ? -19.958 -8.672 17.431 1.00 85.38 124 HIS A N 1
ATOM 985 C CA . HIS A 1 124 ? -19.532 -7.352 16.997 1.00 85.38 124 HIS A CA 1
ATOM 986 C C . HIS A 1 124 ? -19.114 -7.400 15.531 1.00 85.38 124 HIS A C 1
ATOM 988 O O . HIS A 1 124 ? -18.249 -8.186 15.154 1.00 85.38 124 HIS A O 1
ATOM 994 N N . GLU A 1 125 ? -19.684 -6.533 14.706 1.00 89.75 125 GLU A N 1
ATOM 995 C CA . GLU A 1 125 ? -19.195 -6.262 13.362 1.00 89.75 125 GLU A CA 1
ATOM 996 C C . GLU A 1 125 ? -18.114 -5.182 13.440 1.00 89.75 125 GLU A C 1
ATOM 998 O O . GLU A 1 125 ? -18.352 -4.048 13.864 1.00 89.75 125 GLU A O 1
ATOM 1003 N N . VAL A 1 126 ? -16.897 -5.538 13.048 1.00 90.12 126 VAL A N 1
ATOM 1004 C CA . VAL A 1 126 ? -15.740 -4.647 13.056 1.00 90.12 126 VAL A CA 1
ATOM 1005 C C . VAL A 1 126 ? -15.424 -4.255 11.625 1.00 90.12 126 VAL A C 1
ATOM 1007 O O . VAL A 1 126 ? -14.980 -5.081 10.834 1.00 90.12 126 VAL A O 1
ATOM 1010 N N . THR A 1 127 ? -15.595 -2.976 11.302 1.00 92.06 127 THR A N 1
ATOM 1011 C CA . THR A 1 127 ? -15.162 -2.396 10.028 1.00 92.06 127 THR A CA 1
ATOM 1012 C C . THR A 1 127 ? -13.883 -1.598 10.239 1.00 92.06 127 THR A C 1
ATOM 1014 O O . THR A 1 127 ? -13.868 -0.600 10.963 1.00 92.06 127 THR A O 1
ATOM 1017 N N . ALA A 1 128 ? -12.802 -2.005 9.579 1.00 92.94 128 ALA A N 1
ATOM 1018 C CA . ALA A 1 128 ? -11.529 -1.296 9.602 1.00 92.94 128 ALA A CA 1
ATOM 1019 C C . ALA A 1 128 ? -11.199 -0.748 8.211 1.00 92.94 128 ALA A C 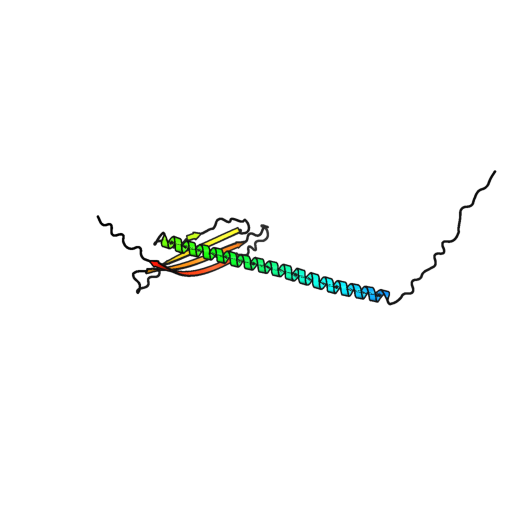1
ATOM 1021 O O . ALA A 1 128 ? -11.346 -1.430 7.200 1.00 92.94 128 ALA A O 1
ATOM 1022 N N . VAL A 1 129 ? -10.726 0.496 8.154 1.00 93.88 129 VAL A N 1
ATOM 1023 C CA . VAL A 1 129 ? -10.329 1.174 6.917 1.00 93.88 129 VAL A CA 1
ATOM 1024 C C . VAL A 1 129 ? -8.926 1.733 7.086 1.00 93.88 129 VAL A C 1
ATOM 1026 O O . VAL A 1 129 ? -8.726 2.719 7.795 1.00 93.88 129 VAL A O 1
ATOM 1029 N N . ALA A 1 130 ? -7.956 1.128 6.409 1.00 94.00 130 ALA A N 1
ATOM 1030 C CA . ALA A 1 130 ? -6.579 1.597 6.373 1.00 94.00 130 ALA A CA 1
ATOM 1031 C C . ALA A 1 130 ? -6.363 2.536 5.183 1.00 94.00 130 ALA A C 1
ATOM 1033 O O . ALA A 1 130 ? -6.733 2.227 4.049 1.00 94.00 130 ALA A O 1
ATOM 1034 N N . THR A 1 131 ? -5.734 3.676 5.446 1.00 91.19 131 THR A N 1
ATOM 1035 C CA . THR A 1 131 ? -5.294 4.656 4.455 1.00 91.19 131 THR A CA 1
ATOM 1036 C C . THR A 1 131 ? -3.792 4.866 4.593 1.00 91.19 131 THR A C 1
ATOM 1038 O O . THR A 1 131 ? -3.295 5.150 5.682 1.00 91.19 131 THR A O 1
ATOM 1041 N N . LEU A 1 132 ? -3.076 4.764 3.472 1.00 89.75 132 LEU A N 1
ATOM 1042 C CA . LEU A 1 132 ? -1.639 5.005 3.404 1.00 89.75 132 LEU A CA 1
ATOM 1043 C C . LEU A 1 132 ? -1.311 5.977 2.264 1.00 89.75 132 LEU A C 1
ATOM 1045 O O . LEU A 1 132 ? -1.537 5.674 1.084 1.00 89.75 132 LEU A O 1
ATOM 1049 N N . CYS A 1 133 ? -0.739 7.129 2.615 1.00 87.56 133 CYS A N 1
ATOM 1050 C CA . CYS A 1 133 ? -0.256 8.140 1.679 1.00 87.56 133 CYS A CA 1
ATOM 1051 C C . CYS A 1 133 ? 1.271 8.172 1.704 1.00 87.56 133 CYS A C 1
ATOM 1053 O O . CYS A 1 133 ? 1.902 8.479 2.719 1.00 87.56 133 CYS A O 1
ATOM 1055 N N . ARG A 1 134 ? 1.889 7.897 0.556 1.00 80.56 134 ARG A N 1
ATOM 1056 C CA . ARG A 1 134 ? 3.344 7.976 0.437 1.00 80.56 134 ARG A CA 1
ATOM 1057 C C . ARG A 1 134 ? 3.804 9.427 0.293 1.00 80.56 134 ARG A C 1
ATOM 1059 O O . ARG A 1 134 ? 3.243 10.169 -0.516 1.00 80.56 134 ARG A O 1
ATOM 1066 N N . SER A 1 135 ? 4.853 9.802 1.023 1.00 72.44 135 SER A N 1
ATOM 1067 C CA . SER A 1 135 ? 5.509 11.096 0.842 1.00 72.44 135 SER A CA 1
ATOM 1068 C C . SER A 1 135 ? 6.356 11.064 -0.428 1.00 72.44 135 SER A C 1
ATOM 1070 O O . SER A 1 135 ? 7.141 10.140 -0.649 1.00 72.44 135 SER A O 1
ATOM 1072 N N . VAL A 1 136 ? 6.198 12.065 -1.293 1.00 66.75 136 VAL A N 1
ATOM 1073 C CA . VAL A 1 136 ? 7.129 12.285 -2.404 1.00 66.75 136 VAL A CA 1
ATOM 1074 C C . VAL A 1 136 ? 8.113 13.343 -1.928 1.00 66.75 136 VAL A C 1
ATOM 1076 O O . VAL A 1 136 ? 7.695 14.419 -1.514 1.00 66.75 136 VAL A O 1
ATOM 1079 N N . ALA A 1 137 ? 9.415 13.058 -2.007 1.00 58.38 137 ALA A N 1
ATOM 1080 C CA . ALA A 1 137 ? 10.509 13.913 -1.525 1.00 58.38 137 ALA A CA 1
ATOM 1081 C C . ALA A 1 137 ? 10.573 15.328 -2.153 1.00 58.38 137 ALA A C 1
ATOM 1083 O O . ALA A 1 137 ? 11.519 16.073 -1.913 1.00 58.38 137 ALA A O 1
ATOM 1084 N N . THR A 1 138 ? 9.604 15.716 -2.986 1.00 53.19 138 THR A N 1
ATOM 1085 C CA . THR A 1 138 ? 9.557 17.015 -3.653 1.00 53.19 138 THR A CA 1
ATOM 1086 C C . THR A 1 138 ? 8.157 17.630 -3.519 1.00 53.19 138 THR A C 1
ATOM 1088 O O . THR A 1 138 ? 7.203 17.090 -4.082 1.00 53.19 138 THR A O 1
ATOM 1091 N N . PRO A 1 139 ? 8.007 18.789 -2.845 1.00 52.34 139 PRO A N 1
ATOM 1092 C CA . PRO A 1 139 ? 6.704 19.412 -2.574 1.00 52.34 139 PRO A CA 1
ATOM 1093 C C . PRO A 1 139 ? 5.962 19.909 -3.830 1.00 52.34 139 PRO A C 1
ATOM 1095 O O . PRO A 1 139 ? 4.783 20.247 -3.759 1.00 52.34 139 PRO A O 1
ATOM 1098 N N . ALA A 1 140 ? 6.620 19.930 -4.994 1.00 51.56 140 ALA A N 1
ATOM 1099 C CA . ALA A 1 140 ? 6.032 20.378 -6.256 1.00 51.56 140 ALA A CA 1
ATOM 1100 C C . ALA A 1 140 ? 5.188 19.306 -6.979 1.00 51.56 140 ALA A C 1
ATOM 1102 O O . ALA A 1 140 ? 4.447 19.644 -7.901 1.00 51.56 140 ALA A O 1
ATOM 1103 N N . MET A 1 141 ? 5.262 18.027 -6.583 1.00 45.69 141 MET A N 1
ATOM 1104 C CA . MET A 1 141 ? 4.567 16.934 -7.274 1.00 45.69 141 MET A CA 1
ATOM 1105 C C . MET A 1 141 ? 3.528 16.279 -6.355 1.00 45.69 141 MET A C 1
ATOM 1107 O O . MET A 1 141 ? 3.786 15.293 -5.675 1.00 45.69 141 MET A O 1
ATOM 1111 N N . ARG A 1 142 ? 2.317 16.851 -6.356 1.00 50.25 142 ARG A N 1
ATOM 1112 C CA . ARG A 1 142 ? 1.143 16.471 -5.541 1.00 50.25 142 ARG A CA 1
ATOM 1113 C C . ARG A 1 142 ? 0.480 15.132 -5.910 1.00 50.25 142 ARG A C 1
ATOM 1115 O O . ARG A 1 142 ? -0.686 14.927 -5.595 1.00 50.25 142 ARG A O 1
ATOM 1122 N N . ILE A 1 143 ? 1.182 14.208 -6.561 1.00 53.19 143 ILE A N 1
ATOM 1123 C CA . ILE A 1 143 ? 0.645 12.856 -6.777 1.00 53.19 143 ILE A CA 1
ATOM 1124 C C . ILE A 1 143 ? 1.166 11.968 -5.647 1.00 53.19 143 ILE A C 1
ATOM 1126 O O . ILE A 1 143 ? 1.999 11.086 -5.849 1.00 53.19 143 ILE A O 1
ATOM 1130 N N . ALA A 1 144 ? 0.697 12.244 -4.428 1.00 64.31 144 ALA A N 1
ATOM 1131 C CA . ALA A 1 144 ? 0.806 11.284 -3.341 1.00 64.31 144 ALA A CA 1
ATOM 1132 C C . ALA A 1 144 ? -0.027 10.069 -3.762 1.00 64.31 144 ALA A C 1
ATOM 1134 O O . ALA A 1 144 ? -1.237 10.171 -3.961 1.00 64.31 144 ALA A O 1
ATOM 1135 N N . THR A 1 145 ? 0.622 8.928 -3.993 1.00 75.00 145 THR A N 1
ATOM 1136 C CA . THR A 1 145 ? -0.127 7.694 -4.241 1.00 75.00 145 THR A CA 1
ATOM 1137 C C . THR A 1 145 ? -0.826 7.351 -2.933 1.00 75.00 145 THR A C 1
ATOM 1139 O O . THR A 1 145 ? -0.151 7.112 -1.929 1.00 75.00 145 THR A O 1
ATOM 1142 N N . ARG A 1 146 ? -2.160 7.388 -2.937 1.00 84.94 146 ARG A N 1
ATOM 1143 C CA . ARG A 1 146 ? -3.007 7.013 -1.804 1.00 84.94 146 ARG A CA 1
ATOM 1144 C C . ARG A 1 146 ? -3.530 5.608 -2.049 1.00 84.94 146 ARG A C 1
ATOM 1146 O O . ARG A 1 146 ? -4.167 5.366 -3.071 1.00 84.94 146 ARG A O 1
ATOM 1153 N N . THR A 1 147 ? -3.257 4.705 -1.118 1.00 89.25 147 THR A N 1
ATOM 1154 C CA . THR A 1 147 ? -3.851 3.365 -1.113 1.00 89.25 147 THR A CA 1
ATOM 1155 C C . THR A 1 147 ? -4.825 3.285 0.050 1.00 89.25 147 THR A C 1
ATOM 1157 O O . THR A 1 147 ? -4.527 3.770 1.143 1.00 89.25 147 THR A O 1
ATOM 1160 N N . GLN A 1 148 ? -6.001 2.722 -0.207 1.00 90.62 148 GLN A N 1
ATOM 1161 C CA . GLN A 1 148 ? -7.033 2.503 0.793 1.00 90.62 148 GLN A CA 1
ATOM 1162 C C . GLN A 1 148 ? -7.488 1.049 0.705 1.00 90.62 148 GLN A C 1
ATOM 1164 O O . GLN A 1 148 ? -7.744 0.555 -0.394 1.00 90.62 148 GLN A O 1
ATOM 1169 N N . LYS A 1 149 ? -7.576 0.375 1.850 1.00 91.38 149 LYS A N 1
ATOM 1170 C CA . LYS A 1 149 ? -8.133 -0.975 1.965 1.00 91.38 149 LYS A CA 1
ATOM 1171 C C . LYS A 1 149 ? -9.087 -0.994 3.151 1.00 91.38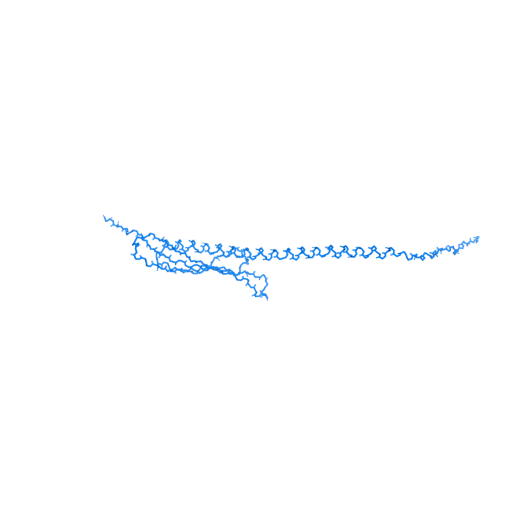 149 LYS A C 1
ATOM 1173 O O . LYS A 1 149 ? -8.747 -0.479 4.214 1.00 91.38 149 LYS A O 1
ATOM 1178 N N . SER A 1 150 ? -10.270 -1.554 2.950 1.00 89.94 150 SER A N 1
ATOM 1179 C CA . SER A 1 150 ? -11.256 -1.781 4.001 1.00 89.94 150 SER A CA 1
ATOM 1180 C C . SER A 1 150 ? -11.516 -3.268 4.144 1.00 89.94 150 SER A C 1
ATO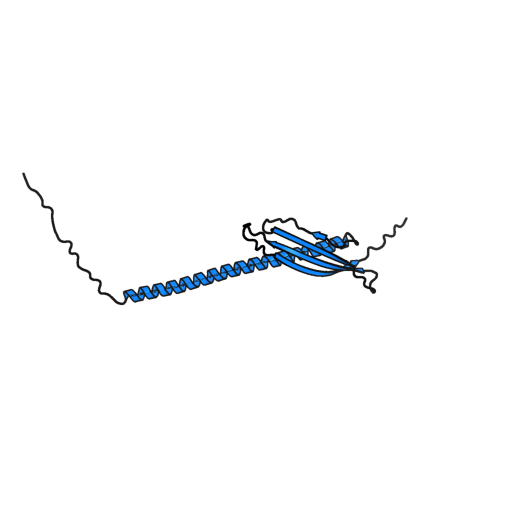M 1182 O O . SER A 1 150 ? -11.492 -3.983 3.141 1.00 89.94 150 SER A O 1
ATOM 1184 N N . ASP A 1 151 ? -11.773 -3.705 5.365 1.00 90.19 151 ASP A N 1
ATOM 1185 C CA . ASP A 1 151 ? -12.204 -5.066 5.655 1.00 90.19 151 ASP A CA 1
ATOM 1186 C C . ASP A 1 151 ? -13.215 -5.051 6.802 1.00 90.19 151 ASP A C 1
ATOM 1188 O O . ASP A 1 151 ? -13.172 -4.163 7.666 1.00 90.19 151 ASP A O 1
ATOM 1192 N N . THR A 1 152 ? -14.125 -6.016 6.767 1.00 88.88 152 THR A N 1
ATOM 1193 C CA . THR A 1 152 ? -15.216 -6.159 7.728 1.00 88.88 152 THR A CA 1
ATOM 1194 C C . THR A 1 152 ? -15.197 -7.574 8.279 1.00 88.88 152 THR A C 1
ATOM 1196 O O . THR A 1 152 ? -15.191 -8.538 7.516 1.00 88.88 152 THR A O 1
ATOM 1199 N N . LEU A 1 153 ? -15.172 -7.700 9.603 1.00 87.75 153 LEU A N 1
ATOM 1200 C CA . LEU A 1 153 ? -15.068 -8.984 10.284 1.00 87.75 153 LEU A CA 1
ATOM 1201 C C . LEU A 1 153 ? -16.053 -9.058 11.450 1.00 87.75 153 LEU A C 1
ATOM 1203 O O . LEU A 1 153 ? -16.185 -8.110 12.218 1.00 87.75 153 LEU A O 1
ATOM 1207 N N . GLU A 1 154 ? -16.699 -10.207 11.605 1.00 86.50 154 GLU A N 1
ATOM 1208 C CA . GLU A 1 154 ? -17.511 -10.526 12.776 1.00 86.50 154 GLU A CA 1
ATOM 1209 C C . GLU A 1 154 ? -16.615 -11.080 13.893 1.00 86.50 154 GLU A C 1
ATOM 1211 O O . GLU A 1 154 ? -15.833 -12.012 13.684 1.00 86.50 154 GLU A O 1
ATOM 1216 N N . VAL A 1 155 ? -16.720 -10.504 15.088 1.00 84.38 155 VAL A N 1
ATOM 1217 C CA . VAL A 1 155 ? -15.996 -10.912 16.295 1.00 84.38 155 VAL A CA 1
ATOM 1218 C C . VAL A 1 155 ? -17.015 -11.296 17.358 1.00 84.38 155 VAL A C 1
ATOM 1220 O O . VAL A 1 155 ? -17.857 -10.484 17.725 1.00 84.38 155 VAL A O 1
ATOM 1223 N N . SER A 1 156 ? -16.922 -12.510 17.891 1.00 81.50 156 SER A N 1
ATOM 1224 C CA . SER A 1 156 ? -17.671 -12.922 19.080 1.00 81.50 156 SER A CA 1
ATOM 1225 C C . SER A 1 156 ? -16.823 -12.703 20.328 1.00 81.50 156 SER A C 1
ATOM 1227 O O . SER A 1 156 ? -15.683 -13.176 20.378 1.00 81.50 156 SER A O 1
ATOM 1229 N N . THR A 1 157 ? -17.377 -12.066 21.355 1.00 79.88 157 THR A N 1
ATOM 1230 C CA . THR A 1 157 ? -16.757 -12.028 22.686 1.00 79.88 157 THR A CA 1
ATOM 1231 C C . THR A 1 157 ? -17.627 -12.762 23.697 1.00 79.88 157 THR A C 1
ATOM 1233 O O . THR A 1 157 ? -18.854 -12.719 23.625 1.00 79.88 157 THR A O 1
ATOM 1236 N N . SER A 1 158 ? -16.997 -13.493 24.620 1.00 76.19 158 SER A N 1
ATOM 1237 C CA . SER A 1 158 ? -17.722 -14.127 25.721 1.00 76.19 158 SER A CA 1
ATOM 1238 C C . SER A 1 158 ? -18.168 -13.053 26.702 1.00 76.19 158 SER A C 1
ATOM 1240 O O . SER A 1 158 ? -17.333 -12.268 27.170 1.00 76.19 158 SER A O 1
ATOM 1242 N N . LYS A 1 159 ? -19.451 -13.046 27.056 1.00 69.56 159 LYS A N 1
ATOM 1243 C CA . LYS A 1 159 ? -19.983 -12.126 28.059 1.00 69.56 159 LYS A CA 1
ATOM 1244 C C . LYS A 1 159 ? -19.224 -12.316 29.384 1.00 69.56 159 LYS A C 1
ATOM 1246 O O . LYS A 1 159 ? -19.083 -13.454 29.835 1.00 69.56 159 LYS A O 1
ATOM 1251 N N . PRO A 1 160 ? -18.697 -11.253 30.016 1.00 66.12 160 PRO A N 1
ATOM 1252 C CA . PRO A 1 160 ? -18.005 -11.397 31.289 1.00 66.12 160 PRO A CA 1
ATOM 1253 C C . PRO A 1 160 ? -19.001 -11.906 32.336 1.00 66.12 160 PRO A C 1
ATOM 1255 O O . PRO A 1 160 ? -19.998 -11.238 32.620 1.00 66.12 160 PRO A O 1
ATOM 1258 N N . SER A 1 161 ? -18.749 -13.100 32.882 1.00 61.81 161 SER A N 1
ATOM 1259 C CA . SER A 1 161 ? -19.582 -13.684 33.933 1.00 61.81 161 SER A CA 1
ATOM 1260 C C . SER A 1 161 ? -19.729 -12.689 35.086 1.00 61.81 161 SER A C 1
ATOM 1262 O O . SER A 1 161 ? -18.722 -12.107 35.505 1.00 61.81 161 SER A O 1
ATOM 1264 N N . PRO A 1 162 ? -20.946 -12.481 35.620 1.00 62.50 162 PRO A N 1
ATOM 1265 C CA . PRO A 1 162 ? -21.134 -11.614 36.770 1.00 62.50 162 PRO A CA 1
ATOM 1266 C C . PRO A 1 162 ? -20.292 -12.170 37.917 1.00 62.50 162 PRO A C 1
ATOM 1268 O O . PRO A 1 162 ? -20.490 -13.306 38.348 1.00 62.50 162 PRO A O 1
ATOM 1271 N N . ILE A 1 163 ? -19.312 -11.384 38.362 1.00 63.47 163 ILE A N 1
ATOM 1272 C CA . ILE A 1 163 ? -18.521 -11.688 39.549 1.00 63.47 163 ILE A CA 1
ATOM 1273 C C . ILE A 1 163 ? -19.524 -11.738 40.700 1.00 63.47 163 ILE A C 1
ATOM 1275 O O . ILE A 1 163 ? -20.053 -10.715 41.125 1.00 63.47 163 ILE A O 1
ATOM 1279 N N . THR A 1 164 ? -19.864 -12.945 41.143 1.00 60.78 164 THR A N 1
ATOM 1280 C CA . THR A 1 164 ? -20.583 -13.143 42.395 1.00 60.78 164 THR A CA 1
ATOM 1281 C C . THR A 1 164 ? -19.612 -12.790 43.508 1.00 60.78 164 THR A C 1
ATOM 1283 O O . THR A 1 164 ? -18.784 -13.618 43.894 1.00 60.78 164 THR A O 1
ATOM 1286 N N . ASP A 1 165 ? -19.683 -11.546 43.972 1.00 58.47 165 ASP A N 1
ATOM 1287 C CA . ASP A 1 165 ? -19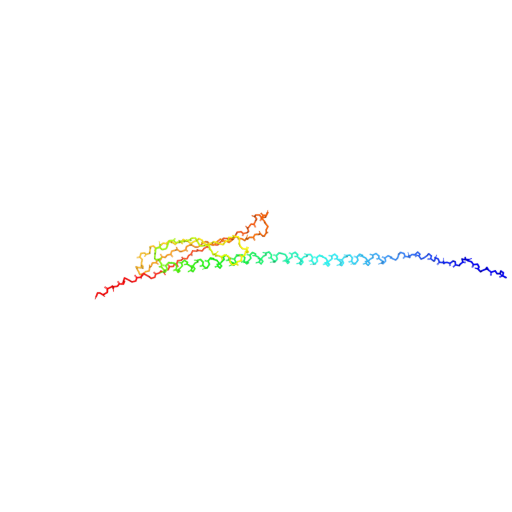.102 -11.126 45.240 1.00 58.47 165 ASP A CA 1
ATOM 1288 C C . ASP A 1 165 ? -19.793 -11.940 46.345 1.00 58.47 165 ASP A C 1
ATOM 1290 O O . ASP A 1 165 ? -20.905 -11.631 46.770 1.00 58.47 165 ASP A O 1
ATOM 1294 N N . ASN A 1 166 ? -19.170 -13.051 46.742 1.00 61.09 166 ASN A N 1
ATOM 1295 C CA . ASN A 1 166 ? -19.549 -13.766 47.953 1.00 61.09 166 ASN A CA 1
ATOM 1296 C C . ASN A 1 166 ? -18.944 -13.019 49.144 1.00 61.09 166 ASN A C 1
ATOM 1298 O O . ASN A 1 166 ? -17.721 -12.962 49.292 1.00 61.09 166 ASN A O 1
ATOM 1302 N N . GLU A 1 167 ? -19.851 -12.440 49.924 1.00 53.47 167 GLU A N 1
ATOM 1303 C CA . GLU A 1 167 ? -19.677 -11.790 51.228 1.00 53.47 167 GLU A CA 1
ATOM 1304 C C . GLU A 1 167 ? -19.071 -12.721 52.294 1.00 53.47 167 GLU A C 1
ATOM 1306 O O . GLU A 1 167 ? -19.406 -13.933 52.301 1.00 53.47 167 GLU A O 1
#

Foldseek 3Di:
DDDDDDDDDDDPPPPPCPPPPPVVVVVVVVVVVVVVVVVVVVVVVVVVVVVVVVVVVVVVVQQVVLVVLQVVQVVVVLVVCVVDVPDQWDKDWDDDPDLQWPGWIKTKGKDWDDDPPCPFKTKIKIKIKIWTWTDDPDPVDPCGPIDIDIDIDIDIDGDPPPPPPDD

Sequence (167 aa):
MKLNVSNSQRRETQACLHPRRDSRCGTVLICTLVCLLVASSLVLVNVATAVRAQREIRQRHQVLQTEWLLEAGIRRAVKSIEASAGYAGETWIPEPESLEFAEAQVTIRVERLERDEDEDFDWHEVTAVATLCRSVATPAMRIATRTQKSDTLEVSTSKPSPITDNE

Secondary structure (DSSP, 8-state):
----------------------THHHHHHHHHHHHHHHHHHHHHHHHHHHHHHHHHHHHHHHHHHHHHHHHHHHHHHHHHHHH-TT--EEEE----SSTTEEEEEEEEEEEEE--TT-TTEEEEEEEEEEEEEEPPS-TT-----EEEEEEEEEEEEEPPPP-----

Organism: NCBI:txid2528004

Radius of gyration: 39.3 Å; chains: 1; bounding box: 121×46×106 Å